Protein AF-A0A0P9F8Z6-F1 (afdb_monomer)

Nearest PDB structures (foldseek):
  1x8z-assembly1_A-2  TM=2.678E-01  e=1.971E+00  Arabidopsis thaliana
  1x8z-assembly3_A  TM=2.678E-01  e=1.971E+00  Arabidopsis thaliana

Mean predicted aligned error: 12.0 Å

Structure (mmCIF, N/CA/C/O backbone):
data_AF-A0A0P9F8Z6-F1
#
_entry.id   AF-A0A0P9F8Z6-F1
#
loop_
_atom_site.group_PDB
_atom_site.id
_atom_site.type_symbol
_atom_site.label_atom_id
_atom_site.label_alt_id
_atom_site.label_comp_id
_atom_site.label_asym_id
_atom_site.label_entity_id
_atom_site.label_seq_id
_atom_site.pdbx_PDB_ins_code
_atom_site.Cartn_x
_atom_site.Cartn_y
_atom_site.Cartn_z
_atom_site.occupancy
_atom_site.B_iso_or_equiv
_atom_site.auth_seq_id
_atom_site.auth_comp_id
_atom_site.auth_asym_id
_atom_site.auth_atom_id
_atom_site.pdbx_PDB_model_num
ATOM 1 N N . PRO A 1 1 ? 20.287 -13.895 46.372 1.00 47.19 1 PRO A N 1
ATOM 2 C CA . PRO A 1 1 ? 20.791 -13.946 44.984 1.00 47.19 1 PRO A CA 1
ATOM 3 C C . PRO A 1 1 ? 19.966 -14.918 44.130 1.00 47.19 1 PRO A C 1
ATOM 5 O O . PRO A 1 1 ? 20.084 -16.122 44.306 1.00 47.19 1 PRO A O 1
ATOM 8 N N . GLN A 1 2 ? 19.110 -14.374 43.266 1.00 46.62 2 GLN A N 1
ATOM 9 C CA . GLN A 1 2 ? 18.793 -14.859 41.916 1.00 46.62 2 GLN A CA 1
ATOM 10 C C . GLN A 1 2 ? 17.831 -13.823 41.327 1.00 46.62 2 GLN A C 1
ATOM 12 O O . GLN A 1 2 ? 16.726 -13.630 41.826 1.00 46.62 2 GLN A O 1
ATOM 17 N N . GLY A 1 3 ? 18.356 -13.040 40.383 1.00 37.84 3 GLY A N 1
ATOM 18 C CA . GLY A 1 3 ? 17.677 -11.906 39.777 1.00 37.84 3 GLY A CA 1
ATOM 19 C C . GLY A 1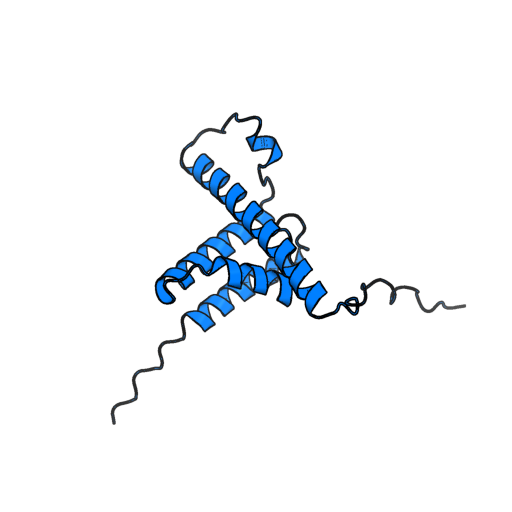 3 ? 16.543 -12.366 38.873 1.00 37.84 3 GLY A C 1
ATOM 20 O O . GLY A 1 3 ? 16.744 -13.199 37.993 1.00 37.84 3 GLY A O 1
ATOM 21 N N . PHE A 1 4 ? 15.366 -11.788 39.085 1.00 47.59 4 PHE A N 1
ATOM 22 C CA . PHE A 1 4 ? 14.336 -11.738 38.062 1.00 47.59 4 PHE A CA 1
ATOM 23 C C . PHE A 1 4 ? 14.838 -10.786 36.980 1.00 47.59 4 PHE A C 1
ATOM 25 O O . PHE A 1 4 ? 15.022 -9.595 37.232 1.00 47.59 4 PHE A O 1
ATOM 32 N N . GLY A 1 5 ? 15.164 -11.357 35.823 1.00 42.53 5 GLY A N 1
ATOM 33 C CA . GLY A 1 5 ? 15.696 -10.644 34.674 1.00 42.53 5 GLY A CA 1
ATOM 34 C C . GLY A 1 5 ? 14.784 -9.495 34.258 1.00 42.53 5 GLY A C 1
ATOM 35 O O . GLY A 1 5 ? 13.611 -9.682 33.938 1.00 42.53 5 GLY A O 1
ATOM 36 N N . THR A 1 6 ? 15.370 -8.308 34.250 1.00 48.56 6 THR A N 1
ATOM 37 C CA . THR A 1 6 ? 14.964 -7.098 33.535 1.00 48.56 6 THR A CA 1
ATOM 38 C C . THR A 1 6 ? 14.988 -7.334 32.020 1.00 48.56 6 THR A C 1
ATOM 40 O O . THR A 1 6 ? 15.814 -6.773 31.311 1.00 48.56 6 THR A O 1
ATOM 43 N N . GLU A 1 7 ? 14.116 -8.210 31.519 1.00 43.34 7 GLU A N 1
ATOM 44 C CA . GLU A 1 7 ? 13.934 -8.456 30.074 1.00 43.34 7 GLU A CA 1
ATOM 45 C C . GLU A 1 7 ? 12.453 -8.502 29.654 1.00 43.34 7 GLU A C 1
ATOM 47 O O . GLU A 1 7 ? 12.140 -8.684 28.482 1.00 43.34 7 GLU A O 1
ATOM 52 N N . ALA A 1 8 ? 11.520 -8.273 30.587 1.00 44.41 8 ALA A N 1
ATOM 53 C CA . ALA A 1 8 ? 10.106 -8.024 30.271 1.00 44.41 8 ALA A CA 1
ATOM 54 C C . ALA A 1 8 ? 9.829 -6.557 29.875 1.00 44.41 8 ALA A C 1
ATOM 56 O O . ALA A 1 8 ? 8.686 -6.164 29.652 1.00 44.41 8 ALA A O 1
ATOM 57 N N . GLU A 1 9 ? 10.879 -5.744 29.794 1.00 48.25 9 GLU A N 1
ATOM 58 C CA . GLU A 1 9 ? 10.846 -4.324 29.478 1.00 48.25 9 GLU A CA 1
ATOM 59 C C . GLU A 1 9 ? 11.494 -4.148 28.099 1.00 48.25 9 GLU A C 1
ATOM 61 O O . GLU A 1 9 ? 12.578 -4.679 27.878 1.00 48.25 9 GLU A O 1
ATOM 66 N N . LEU A 1 10 ? 10.830 -3.426 27.185 1.00 48.53 10 LEU A N 1
ATOM 67 C CA . LEU A 1 10 ? 11.194 -3.152 25.774 1.00 48.53 10 LEU A CA 1
ATOM 68 C C . LEU A 1 10 ? 10.442 -3.936 24.681 1.00 48.53 10 LEU A C 1
ATOM 70 O O . LEU A 1 10 ? 10.893 -3.982 23.535 1.00 48.53 10 LEU A O 1
ATOM 74 N N . LEU A 1 11 ? 9.227 -4.418 24.939 1.00 45.88 11 LEU A N 1
ATOM 75 C CA . LEU A 1 11 ? 8.220 -4.254 23.888 1.00 45.88 11 LEU A CA 1
ATOM 76 C C . LEU A 1 11 ? 7.701 -2.825 24.040 1.00 45.88 11 LEU A C 1
ATOM 78 O O . LEU A 1 11 ? 7.178 -2.524 25.112 1.00 45.88 11 LEU A O 1
ATOM 82 N N . PRO A 1 12 ? 7.871 -1.920 23.054 1.00 44.66 12 PRO A N 1
ATOM 83 C CA . PRO A 1 12 ? 7.199 -0.639 23.127 1.00 44.66 12 PRO A CA 1
ATOM 84 C C . PRO A 1 12 ? 5.715 -0.962 23.259 1.00 44.66 12 PRO A C 1
ATOM 86 O O . PRO A 1 12 ? 5.115 -1.554 22.355 1.00 44.66 12 PRO A O 1
ATOM 89 N N . GLU A 1 13 ? 5.165 -0.632 24.428 1.00 51.91 13 GLU A N 1
ATOM 90 C CA . GLU A 1 13 ? 3.737 -0.485 24.654 1.00 51.91 13 GLU A CA 1
ATOM 91 C C . GLU A 1 13 ? 3.194 0.148 23.376 1.00 51.91 13 GLU A C 1
ATOM 93 O O . GLU A 1 13 ? 3.776 1.126 22.894 1.00 51.91 13 GLU A O 1
ATOM 98 N N . ARG A 1 14 ? 2.172 -0.444 22.744 1.00 50.56 14 ARG A N 1
ATOM 99 C CA . ARG A 1 14 ? 1.458 0.247 21.668 1.00 50.56 14 ARG A CA 1
ATOM 100 C C . ARG A 1 14 ? 1.019 1.566 22.284 1.00 50.56 14 ARG A C 1
ATOM 102 O O . ARG A 1 14 ? 0.050 1.577 23.035 1.00 50.56 14 ARG A O 1
ATOM 109 N N . LEU A 1 15 ? 1.806 2.615 22.049 1.00 54.69 15 LEU A N 1
ATOM 110 C CA . LEU A 1 15 ? 1.624 3.913 22.664 1.00 54.69 15 LEU A CA 1
ATOM 111 C C . LEU A 1 15 ? 0.162 4.270 22.440 1.00 54.69 15 LEU A C 1
ATOM 113 O O . LEU A 1 15 ? -0.375 4.039 21.352 1.00 54.69 15 LEU A O 1
ATOM 117 N N . SER A 1 16 ? -0.468 4.737 23.505 1.00 66.12 16 SER A N 1
ATOM 118 C CA . SER A 1 16 ? -1.851 5.179 23.659 1.00 66.12 16 SER A CA 1
ATOM 119 C C . SER A 1 16 ? -2.201 6.354 22.734 1.00 66.12 16 SER A C 1
ATOM 121 O O . SER A 1 16 ? -2.675 7.399 23.164 1.00 66.12 16 SER A O 1
ATOM 123 N N . LEU A 1 17 ? -1.942 6.195 21.439 1.00 73.38 17 LEU A N 1
ATOM 124 C CA . LEU A 1 17 ? -2.177 7.176 20.399 1.00 73.38 17 LEU A CA 1
ATOM 125 C C . LEU A 1 17 ? -3.679 7.346 20.218 1.00 73.38 17 LEU A C 1
ATOM 127 O O . LEU A 1 17 ? -4.423 6.367 20.078 1.00 73.38 17 LEU A O 1
ATOM 131 N N . SER A 1 18 ? -4.116 8.597 20.160 1.00 89.19 18 SER A N 1
ATOM 132 C CA . SER A 1 18 ? -5.479 8.940 19.784 1.00 89.19 18 SER A CA 1
ATOM 133 C C . SER A 1 18 ? -5.822 8.376 18.395 1.00 89.19 18 SER A C 1
ATOM 135 O O . SER A 1 18 ? -4.933 8.169 17.559 1.00 89.19 18 SER A O 1
ATOM 137 N N . PRO A 1 19 ? -7.114 8.165 18.085 1.00 87.88 19 PRO A N 1
ATOM 138 C CA . PRO A 1 19 ? -7.526 7.719 16.754 1.00 87.88 19 PRO A CA 1
ATOM 139 C C . PRO A 1 19 ? -6.995 8.610 15.617 1.00 87.88 19 PRO A C 1
ATOM 141 O O . PRO A 1 19 ? -6.654 8.109 14.546 1.00 87.88 19 PRO A O 1
ATOM 144 N N . ALA A 1 20 ? -6.875 9.921 15.854 1.00 90.00 20 ALA A N 1
ATOM 145 C CA . ALA A 1 20 ? -6.340 10.866 14.878 1.00 90.00 20 ALA A CA 1
ATOM 146 C C . ALA A 1 20 ? -4.837 10.654 14.624 1.00 90.00 20 ALA A C 1
ATOM 148 O O . ALA A 1 20 ? -4.404 10.628 13.472 1.00 90.00 20 ALA A O 1
ATOM 149 N N . GLU A 1 21 ? -4.045 10.435 15.677 1.00 89.44 21 GLU A N 1
ATOM 150 C CA . GLU A 1 21 ? -2.610 10.147 15.552 1.00 89.44 21 GLU A CA 1
ATOM 151 C C . GLU A 1 21 ? -2.363 8.817 14.837 1.00 89.44 21 GLU A C 1
ATOM 153 O O . GLU A 1 21 ? -1.490 8.729 13.973 1.00 89.44 21 GLU A O 1
ATOM 158 N N . GLN A 1 22 ? -3.170 7.791 15.125 1.00 87.06 22 GLN A N 1
ATOM 159 C CA . GLN A 1 22 ? -3.099 6.513 14.411 1.00 87.06 22 GLN A CA 1
ATOM 160 C C . GLN A 1 22 ? -3.348 6.696 12.908 1.00 87.06 22 GLN A C 1
ATOM 162 O O . GLN A 1 22 ? -2.604 6.155 12.087 1.00 87.06 22 GLN A O 1
ATOM 167 N N . GLY A 1 23 ? -4.358 7.494 12.544 1.00 89.12 23 GLY A N 1
ATOM 168 C CA . GLY A 1 23 ? -4.647 7.840 11.152 1.00 89.12 23 GLY A CA 1
ATOM 169 C C . GLY A 1 23 ? -3.496 8.591 10.476 1.00 89.12 23 GLY A C 1
ATOM 170 O O . GLY A 1 23 ? -3.135 8.271 9.343 1.00 89.12 23 GLY A O 1
ATOM 171 N N . TYR A 1 24 ? -2.872 9.535 11.184 1.00 93.00 24 TYR A N 1
ATOM 172 C CA . TYR A 1 24 ? -1.712 10.277 10.690 1.00 93.00 24 TYR A CA 1
ATOM 173 C C . TYR A 1 24 ? -0.521 9.358 10.381 1.00 93.00 24 TYR A C 1
ATOM 175 O O . TYR A 1 24 ? 0.011 9.384 9.268 1.00 93.00 24 TYR A O 1
ATOM 183 N N . TYR A 1 25 ? -0.131 8.490 11.319 1.00 91.88 25 TYR A N 1
ATOM 184 C CA . TYR A 1 25 ? 0.976 7.557 11.091 1.00 91.88 25 TYR A CA 1
ATOM 185 C C . TYR A 1 25 ? 0.657 6.522 10.011 1.00 91.88 25 TYR A C 1
ATOM 187 O O . TYR A 1 25 ? 1.537 6.190 9.214 1.00 91.88 25 TYR A O 1
ATOM 195 N N . ALA A 1 26 ? -0.595 6.061 9.927 1.00 89.69 26 ALA A N 1
ATOM 196 C CA . ALA A 1 26 ? -1.035 5.197 8.838 1.00 89.69 26 ALA A CA 1
ATOM 197 C C . ALA A 1 26 ? -0.880 5.896 7.480 1.00 89.69 26 ALA A C 1
ATOM 199 O O . ALA A 1 26 ? -0.351 5.301 6.545 1.00 89.69 26 ALA A O 1
ATOM 200 N N . ALA A 1 27 ? -1.269 7.169 7.368 1.00 93.44 27 ALA A N 1
ATOM 201 C CA . ALA A 1 27 ? -1.107 7.940 6.137 1.00 93.44 27 ALA A CA 1
ATOM 202 C C . ALA A 1 27 ? 0.366 8.085 5.724 1.00 93.44 27 ALA A C 1
ATOM 204 O O . ALA A 1 27 ? 0.701 7.860 4.558 1.00 93.44 27 ALA A O 1
ATOM 205 N N . LEU A 1 28 ? 1.262 8.379 6.672 1.00 94.88 28 LEU A N 1
ATOM 206 C CA . LEU A 1 28 ? 2.704 8.437 6.406 1.00 94.88 28 LEU A CA 1
ATOM 207 C C . LEU A 1 28 ? 3.277 7.080 5.979 1.00 94.88 28 LEU A C 1
ATOM 209 O O . LEU A 1 28 ? 4.094 7.013 5.054 1.00 94.88 28 LEU A O 1
ATOM 213 N N . ALA A 1 29 ? 2.841 5.996 6.624 1.00 91.81 29 ALA A N 1
ATOM 214 C CA . ALA A 1 29 ? 3.239 4.642 6.260 1.00 91.81 29 ALA A CA 1
ATOM 215 C C . ALA A 1 29 ? 2.785 4.305 4.834 1.00 91.81 29 ALA A C 1
ATOM 217 O O . ALA A 1 29 ? 3.602 3.882 4.019 1.00 91.81 29 ALA A O 1
ATOM 218 N N . MET A 1 30 ? 1.522 4.576 4.495 1.00 93.88 30 MET A N 1
ATOM 219 C CA . MET A 1 30 ? 0.991 4.356 3.148 1.00 93.88 30 MET A CA 1
ATOM 220 C C . MET A 1 30 ? 1.754 5.160 2.091 1.00 93.88 30 MET A C 1
ATOM 222 O O . MET A 1 30 ? 2.122 4.607 1.057 1.00 93.88 30 MET A O 1
ATOM 226 N N . ALA A 1 31 ? 2.053 6.436 2.354 1.00 93.19 31 ALA A N 1
ATOM 227 C CA . ALA A 1 31 ? 2.838 7.267 1.441 1.00 93.19 31 ALA A CA 1
ATOM 228 C C . ALA A 1 31 ? 4.256 6.706 1.223 1.00 93.19 31 ALA A C 1
ATOM 230 O O . ALA A 1 31 ? 4.760 6.687 0.097 1.00 93.19 31 ALA A O 1
ATOM 231 N N . THR A 1 32 ? 4.885 6.201 2.286 1.00 92.44 32 THR A N 1
ATOM 232 C CA . THR A 1 32 ? 6.217 5.582 2.221 1.00 92.44 32 THR A CA 1
ATOM 233 C C . THR A 1 32 ? 6.193 4.286 1.409 1.00 92.44 32 THR A C 1
ATOM 235 O O . THR A 1 32 ? 7.015 4.112 0.507 1.00 92.44 32 THR A O 1
ATOM 238 N N . LEU A 1 33 ? 5.221 3.406 1.663 1.00 91.00 33 LEU A N 1
ATOM 239 C CA . LEU A 1 33 ? 5.049 2.155 0.920 1.00 91.00 33 LEU A CA 1
ATOM 240 C C . LEU A 1 33 ? 4.760 2.412 -0.561 1.00 91.00 33 LEU A C 1
ATOM 242 O O . LEU A 1 33 ? 5.404 1.812 -1.419 1.00 91.00 33 LEU A O 1
ATOM 246 N N . ALA A 1 34 ? 3.880 3.365 -0.871 1.00 93.12 34 ALA A N 1
ATOM 247 C CA . ALA A 1 34 ? 3.58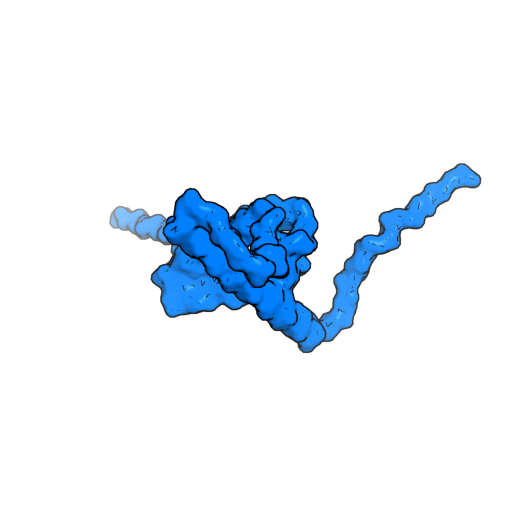4 3.760 -2.245 1.00 93.12 34 ALA A CA 1
ATOM 248 C C . ALA A 1 34 ? 4.833 4.269 -2.979 1.00 93.12 34 ALA A C 1
ATOM 250 O O . ALA A 1 34 ? 5.090 3.884 -4.123 1.00 93.12 34 ALA A O 1
ATOM 251 N N . ARG A 1 35 ? 5.656 5.093 -2.313 1.00 91.75 35 ARG A N 1
ATOM 252 C CA . ARG A 1 35 ? 6.935 5.552 -2.870 1.00 91.75 35 ARG A CA 1
ATOM 253 C C . ARG A 1 35 ? 7.870 4.379 -3.157 1.00 91.75 35 ARG A C 1
ATOM 255 O O . ARG A 1 35 ? 8.485 4.352 -4.221 1.00 91.75 35 ARG A O 1
ATOM 262 N N . HIS A 1 36 ? 7.983 3.421 -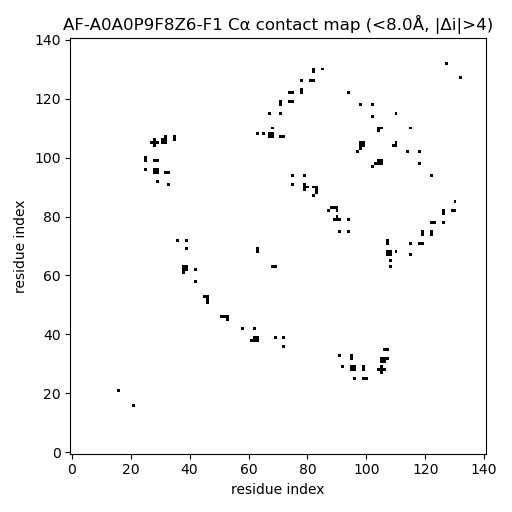2.237 1.00 91.25 36 HIS A N 1
ATOM 263 C CA . HIS A 1 36 ? 8.824 2.239 -2.433 1.00 91.25 36 HIS A CA 1
ATOM 264 C C . HIS A 1 36 ? 8.326 1.380 -3.596 1.00 91.25 36 HIS A C 1
ATOM 266 O O . HIS A 1 36 ? 9.129 1.007 -4.447 1.00 91.25 36 HIS A O 1
ATOM 272 N N . GLN A 1 37 ? 7.015 1.138 -3.676 1.00 92.31 37 GLN A N 1
ATOM 273 C CA . GLN A 1 37 ? 6.395 0.395 -4.771 1.00 92.31 37 GLN A CA 1
ATOM 274 C C . GLN A 1 37 ? 6.735 1.025 -6.126 1.00 92.31 37 GLN A C 1
ATOM 276 O O . GLN A 1 37 ? 7.231 0.342 -7.018 1.00 92.31 37 GLN A O 1
ATOM 281 N N . MET A 1 38 ? 6.556 2.344 -6.253 1.00 92.19 38 MET A N 1
ATOM 282 C CA . MET A 1 38 ? 6.866 3.075 -7.483 1.00 92.19 38 MET A CA 1
ATOM 283 C C . MET A 1 38 ? 8.340 2.934 -7.889 1.00 92.19 38 MET A C 1
ATOM 285 O O . MET A 1 38 ? 8.639 2.751 -9.068 1.00 92.19 38 MET A O 1
ATOM 289 N N . LEU A 1 39 ? 9.271 3.045 -6.936 1.00 88.31 39 LEU A N 1
ATOM 290 C CA . LEU A 1 39 ? 10.705 2.960 -7.224 1.00 88.31 39 LEU A CA 1
ATOM 291 C C . LEU A 1 39 ? 11.132 1.539 -7.613 1.00 88.31 39 LEU A C 1
ATOM 293 O O . LEU A 1 39 ? 11.852 1.385 -8.601 1.00 88.31 39 LEU A O 1
ATOM 297 N N . ILE A 1 40 ? 10.651 0.517 -6.897 1.00 86.81 40 ILE A N 1
ATOM 298 C CA . ILE A 1 40 ? 10.927 -0.891 -7.222 1.00 86.81 40 ILE A CA 1
ATOM 299 C C . ILE A 1 40 ? 10.379 -1.222 -8.605 1.00 86.81 40 ILE A C 1
ATOM 301 O O . ILE A 1 40 ? 11.097 -1.767 -9.434 1.00 86.81 40 ILE A O 1
ATOM 305 N N . GLU A 1 41 ? 9.126 -0.876 -8.896 1.00 87.75 41 GLU A N 1
ATOM 306 C CA . GLU A 1 41 ? 8.526 -1.214 -10.187 1.00 87.75 41 GLU A CA 1
ATOM 307 C C . GLU A 1 41 ? 9.246 -0.546 -11.356 1.00 87.75 41 GLU A C 1
ATOM 309 O O . GLU A 1 41 ? 9.473 -1.193 -12.377 1.00 87.75 41 GLU A O 1
ATOM 314 N N . ARG A 1 42 ? 9.680 0.711 -11.201 1.00 87.00 42 ARG A N 1
ATOM 315 C CA . ARG A 1 42 ? 10.518 1.381 -12.207 1.00 87.00 42 ARG A CA 1
ATOM 316 C C . ARG A 1 42 ? 11.823 0.624 -12.451 1.00 87.00 42 ARG A C 1
ATOM 318 O O . ARG A 1 42 ? 12.201 0.453 -13.604 1.00 87.00 42 ARG A O 1
ATOM 325 N N . GLN A 1 43 ? 12.479 0.139 -11.397 1.00 82.69 43 GLN A N 1
ATOM 326 C CA . GLN A 1 43 ? 13.716 -0.641 -11.518 1.00 82.69 43 GLN A CA 1
ATOM 327 C C . GLN A 1 43 ? 13.484 -1.995 -12.172 1.00 82.69 43 GLN A C 1
ATOM 329 O O . GLN A 1 43 ? 14.247 -2.382 -13.048 1.00 82.69 43 GLN A O 1
ATOM 334 N N . LEU A 1 44 ? 12.420 -2.700 -11.787 1.00 81.38 44 LEU A N 1
ATOM 335 C CA . LEU A 1 44 ? 12.055 -3.979 -12.388 1.00 81.38 44 LEU A CA 1
ATOM 336 C C . LEU A 1 44 ? 11.744 -3.831 -13.876 1.00 81.38 44 LEU A C 1
ATOM 338 O O . LEU A 1 44 ? 12.204 -4.638 -14.677 1.00 81.38 44 LEU A O 1
ATOM 342 N N . ASN A 1 45 ? 11.014 -2.781 -14.250 1.00 82.19 45 ASN A N 1
ATOM 343 C CA . ASN A 1 45 ? 10.707 -2.498 -15.648 1.00 82.19 45 ASN A CA 1
ATOM 344 C C . ASN A 1 45 ? 11.973 -2.106 -16.428 1.00 82.19 45 ASN A C 1
ATOM 346 O O . ASN A 1 45 ? 12.151 -2.560 -17.553 1.00 82.19 45 ASN A O 1
ATOM 350 N N . ALA A 1 46 ? 12.878 -1.324 -15.827 1.00 75.44 46 ALA A N 1
ATOM 351 C CA . ALA A 1 46 ? 14.159 -0.974 -16.440 1.00 75.44 46 ALA A CA 1
ATOM 352 C C . ALA A 1 46 ? 15.066 -2.203 -16.639 1.00 75.44 46 ALA A C 1
ATOM 354 O O . ALA A 1 46 ? 15.641 -2.355 -17.710 1.00 75.44 46 ALA A O 1
ATOM 355 N N . ARG A 1 47 ? 15.142 -3.107 -15.650 1.00 74.56 4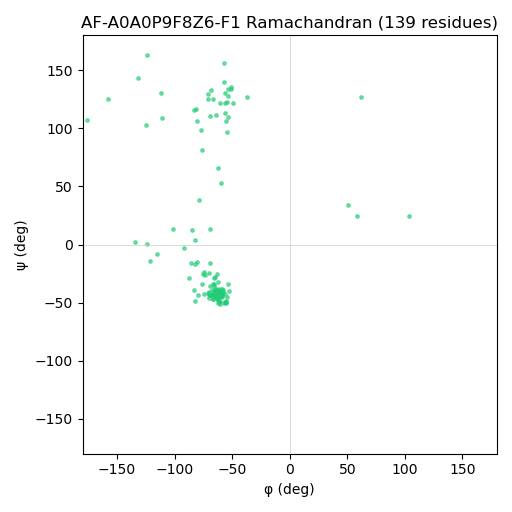7 ARG A N 1
ATOM 356 C CA . ARG A 1 47 ? 15.856 -4.397 -15.748 1.00 74.56 47 ARG A CA 1
ATOM 357 C C . ARG A 1 47 ? 15.212 -5.346 -16.765 1.00 74.56 47 ARG A C 1
ATOM 359 O O . ARG A 1 47 ? 15.910 -6.114 -17.399 1.00 74.56 47 ARG A O 1
ATOM 366 N N . GLY A 1 48 ? 13.888 -5.315 -16.920 1.00 68.69 48 GLY A N 1
ATOM 367 C CA . GLY A 1 48 ? 13.190 -6.119 -17.930 1.00 68.69 48 GLY A CA 1
ATOM 368 C C . GLY A 1 48 ? 13.365 -5.593 -19.358 1.00 68.69 48 GLY A C 1
ATOM 369 O O . GLY A 1 48 ? 13.267 -6.365 -20.306 1.00 68.69 48 GLY A O 1
ATOM 370 N N . LEU A 1 49 ? 13.615 -4.289 -19.514 1.00 58.62 49 LEU A N 1
ATOM 371 C CA . LEU A 1 49 ? 13.863 -3.646 -20.808 1.00 58.62 49 LEU A CA 1
ATOM 372 C C . LEU A 1 49 ? 15.344 -3.698 -21.216 1.00 58.62 49 LEU A C 1
ATOM 374 O O . LEU A 1 49 ? 15.655 -3.715 -22.405 1.00 58.62 49 LEU A O 1
ATOM 378 N N . HIS A 1 50 ? 16.250 -3.723 -20.237 1.00 54.91 50 HIS A N 1
ATOM 379 C CA . HIS A 1 50 ? 17.685 -3.840 -20.441 1.00 54.91 50 HIS A CA 1
ATOM 380 C C . HIS A 1 50 ? 18.186 -5.202 -19.954 1.00 54.91 50 HIS A C 1
ATOM 382 O O . HIS A 1 50 ? 18.359 -5.406 -18.758 1.00 54.91 50 HIS A O 1
ATOM 388 N N . ASP A 1 51 ? 18.560 -6.082 -20.885 1.00 54.12 51 ASP A N 1
ATOM 389 C CA . ASP A 1 51 ? 19.366 -7.287 -20.602 1.00 54.12 51 ASP A CA 1
ATOM 390 C C . ASP A 1 51 ? 20.827 -6.932 -20.207 1.00 54.12 51 ASP A C 1
ATOM 392 O O . ASP A 1 51 ? 21.732 -7.763 -20.191 1.00 54.12 51 ASP A O 1
ATOM 396 N N . THR A 1 52 ? 21.082 -5.651 -19.914 1.00 50.16 52 THR A N 1
ATOM 397 C CA . THR A 1 52 ? 22.366 -5.074 -19.528 1.00 50.16 52 THR A CA 1
ATOM 398 C C . THR A 1 52 ? 22.204 -4.196 -18.280 1.00 50.16 52 THR A C 1
ATOM 400 O O . THR A 1 52 ? 21.187 -3.515 -18.123 1.00 50.16 52 THR A O 1
ATOM 403 N N . PRO A 1 53 ? 23.188 -4.175 -17.360 1.00 52.06 53 PRO A N 1
ATOM 404 C CA . PRO A 1 53 ? 23.104 -3.359 -16.152 1.00 52.06 53 PRO A CA 1
ATOM 405 C C . PRO A 1 53 ? 22.983 -1.874 -16.520 1.00 52.06 53 PRO A C 1
ATOM 407 O O . PRO A 1 53 ? 23.849 -1.331 -17.205 1.00 52.06 53 PRO A O 1
ATOM 410 N N . SER A 1 54 ? 21.913 -1.212 -16.071 1.00 51.69 54 SER A N 1
ATOM 411 C CA . SER A 1 54 ? 21.736 0.229 -16.279 1.00 51.69 54 SER A CA 1
ATOM 412 C C . SER A 1 54 ? 22.807 1.010 -15.498 1.00 51.69 54 SER A C 1
ATOM 414 O O . SER A 1 54 ? 22.915 0.817 -14.285 1.00 51.69 54 SER A O 1
ATOM 416 N N . PRO A 1 55 ? 23.588 1.897 -16.145 1.00 51.66 55 PRO A N 1
ATOM 417 C CA . PRO A 1 55 ? 24.668 2.648 -15.509 1.00 51.66 55 PRO A CA 1
ATOM 418 C C . PRO A 1 55 ? 24.187 3.935 -14.818 1.00 51.66 55 PRO A C 1
ATOM 420 O O . PRO A 1 55 ? 25.014 4.783 -14.497 1.00 51.66 55 PRO A O 1
ATOM 423 N N . ASP A 1 56 ? 22.875 4.124 -14.622 1.00 55.47 56 ASP A N 1
ATOM 424 C CA . ASP A 1 56 ? 22.320 5.348 -14.037 1.00 55.47 56 ASP A CA 1
ATOM 425 C C . ASP A 1 56 ? 22.798 5.538 -12.576 1.00 55.47 56 ASP A C 1
ATOM 427 O O . ASP A 1 56 ? 22.379 4.798 -11.679 1.00 55.47 56 ASP A O 1
ATOM 431 N N . PRO A 1 57 ? 23.647 6.543 -12.290 1.00 48.97 57 PRO A N 1
ATOM 432 C CA . PRO A 1 57 ? 24.170 6.784 -10.947 1.00 48.97 57 PRO A CA 1
ATOM 433 C C . PRO A 1 57 ? 23.093 7.278 -9.966 1.00 48.97 57 PRO A C 1
ATOM 435 O O . PRO A 1 57 ? 23.286 7.186 -8.754 1.00 48.97 57 PRO A O 1
ATOM 438 N N . TYR A 1 58 ? 21.934 7.739 -10.454 1.00 45.72 58 TYR A N 1
ATOM 439 C CA . TYR A 1 58 ? 20.762 8.021 -9.619 1.00 45.72 58 TYR A CA 1
ATOM 440 C C . TYR A 1 58 ? 19.890 6.782 -9.381 1.00 45.72 58 TYR A C 1
ATOM 442 O O . TYR A 1 58 ? 19.114 6.767 -8.421 1.00 45.72 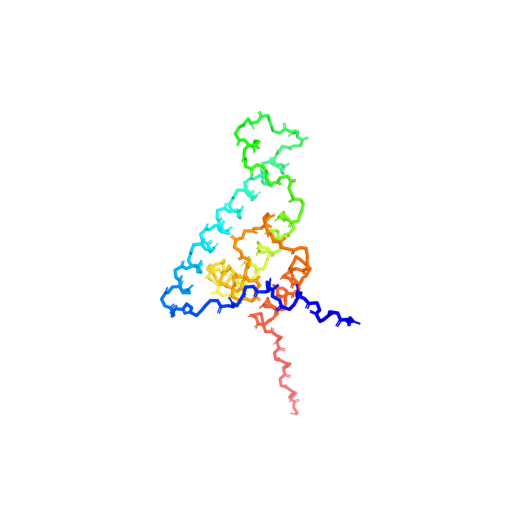58 TYR A O 1
ATOM 450 N N . ALA A 1 59 ? 20.058 5.708 -10.164 1.00 51.78 59 ALA A N 1
ATOM 451 C CA . ALA A 1 59 ? 19.491 4.409 -9.820 1.00 51.78 59 ALA A CA 1
ATOM 452 C C . ALA A 1 59 ? 20.162 3.840 -8.564 1.00 51.78 59 ALA A C 1
ATOM 454 O O . ALA A 1 59 ? 19.466 3.268 -7.740 1.00 51.78 59 ALA A O 1
ATOM 455 N N . ALA A 1 60 ? 21.458 4.071 -8.332 1.00 45.41 60 ALA A N 1
ATOM 456 C CA . ALA A 1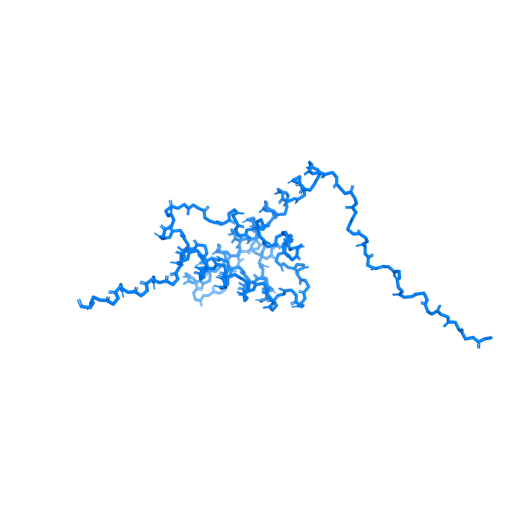 60 ? 22.182 3.543 -7.167 1.00 45.41 60 ALA A CA 1
ATOM 457 C C . ALA A 1 60 ? 21.693 4.086 -5.803 1.00 45.41 60 ALA A C 1
ATOM 459 O O . ALA A 1 60 ? 21.766 3.384 -4.797 1.00 45.41 60 ALA A O 1
ATOM 460 N N . ALA A 1 61 ? 21.130 5.299 -5.750 1.00 44.53 61 ALA A N 1
ATOM 461 C CA . ALA A 1 61 ? 20.563 5.862 -4.515 1.00 44.53 61 ALA A CA 1
ATOM 462 C C . ALA A 1 61 ? 19.147 5.337 -4.195 1.00 44.53 61 ALA A C 1
ATOM 464 O O . ALA A 1 61 ? 18.650 5.508 -3.079 1.00 44.53 61 ALA A O 1
ATOM 465 N N . GLY A 1 62 ? 18.489 4.711 -5.174 1.00 45.84 62 GLY A N 1
ATOM 466 C CA . GLY A 1 62 ? 17.123 4.205 -5.064 1.00 45.84 62 GLY A CA 1
ATOM 467 C C . GLY A 1 62 ? 16.984 2.711 -5.322 1.00 45.84 62 GLY A C 1
ATOM 468 O O . GLY A 1 62 ? 15.921 2.178 -5.006 1.00 45.84 62 GLY A O 1
ATOM 469 N N . ALA A 1 63 ? 18.005 2.054 -5.884 1.00 51.47 63 ALA A N 1
ATOM 470 C CA . ALA A 1 63 ? 18.053 0.632 -6.184 1.00 51.47 63 ALA A CA 1
ATOM 471 C C . ALA A 1 63 ? 17.732 -0.102 -4.898 1.00 51.47 63 ALA A C 1
ATOM 473 O O . ALA A 1 63 ? 18.476 -0.047 -3.915 1.00 51.47 63 ALA A O 1
ATOM 474 N N . ILE A 1 64 ? 16.557 -0.714 -4.865 1.00 55.75 64 ILE A N 1
ATOM 475 C CA . ILE A 1 64 ? 16.216 -1.605 -3.778 1.00 55.75 64 ILE A CA 1
ATOM 476 C C . ILE A 1 64 ? 17.002 -2.873 -4.077 1.00 55.75 64 ILE A C 1
ATOM 478 O O . ILE A 1 64 ? 16.502 -3.814 -4.678 1.00 55.75 64 ILE A O 1
ATOM 482 N N . ASP A 1 65 ? 18.279 -2.847 -3.699 1.00 63.66 65 ASP A N 1
ATOM 483 C CA . ASP A 1 65 ? 19.198 -3.987 -3.715 1.00 63.66 65 ASP A CA 1
ATOM 484 C C . ASP A 1 65 ? 18.932 -4.885 -2.495 1.00 63.66 65 ASP A C 1
ATOM 486 O O . ASP A 1 65 ? 19.821 -5.370 -1.805 1.00 63.66 65 ASP A O 1
ATOM 490 N N . ASP A 1 66 ? 17.647 -5.017 -2.175 1.00 75.94 66 ASP A N 1
ATOM 491 C CA . ASP A 1 66 ? 17.124 -5.767 -1.054 1.00 75.94 66 ASP A CA 1
ATOM 492 C C . ASP A 1 66 ? 16.115 -6.773 -1.626 1.00 75.94 66 ASP A C 1
ATOM 494 O O . ASP A 1 66 ? 14.989 -6.393 -1.984 1.00 75.94 66 ASP A O 1
ATOM 498 N N . PRO A 1 67 ? 16.506 -8.055 -1.741 1.00 79.75 67 PRO A N 1
ATOM 499 C CA . PRO A 1 67 ? 15.657 -9.083 -2.330 1.00 79.75 67 PRO A CA 1
ATOM 500 C C . PRO A 1 67 ? 14.369 -9.302 -1.528 1.00 79.75 67 PRO A C 1
ATOM 502 O O . PRO A 1 67 ? 13.358 -9.715 -2.098 1.00 79.75 67 PRO A O 1
ATOM 505 N N . GLN A 1 68 ? 14.359 -8.994 -0.227 1.00 81.00 68 GLN A N 1
ATOM 506 C CA . GLN A 1 68 ? 13.168 -9.137 0.608 1.00 81.00 68 GLN A CA 1
ATOM 507 C C . GLN A 1 68 ? 12.155 -8.030 0.318 1.00 81.00 68 GLN A C 1
ATOM 509 O O . GLN A 1 68 ? 10.955 -8.289 0.184 1.00 81.00 68 GLN A O 1
ATOM 514 N N . ALA A 1 69 ? 12.635 -6.796 0.166 1.00 83.44 69 ALA A N 1
ATOM 515 C CA . ALA A 1 69 ? 11.789 -5.676 -0.217 1.00 83.44 69 ALA A CA 1
ATOM 516 C C . ALA A 1 69 ? 11.215 -5.851 -1.634 1.00 83.44 69 ALA A C 1
ATOM 518 O O . ALA A 1 69 ? 10.041 -5.546 -1.862 1.00 83.44 69 ALA A O 1
ATOM 519 N N . GLU A 1 70 ? 12.006 -6.389 -2.567 1.00 86.19 70 GLU A N 1
ATOM 520 C CA . GLU A 1 70 ? 11.536 -6.722 -3.914 1.00 86.19 70 GLU A CA 1
ATOM 521 C C . GLU A 1 70 ? 10.452 -7.813 -3.890 1.00 86.19 70 GLU A C 1
ATOM 523 O O . GLU A 1 70 ? 9.415 -7.667 -4.543 1.00 86.19 70 GLU A O 1
ATOM 528 N N . LEU A 1 71 ? 10.654 -8.882 -3.110 1.00 86.81 71 LEU A N 1
ATOM 529 C CA . LEU A 1 71 ? 9.688 -9.973 -2.961 1.00 86.81 71 LEU A CA 1
ATOM 530 C C . LEU A 1 71 ? 8.323 -9.455 -2.491 1.00 86.81 71 LEU A C 1
ATOM 532 O O . LEU A 1 71 ? 7.295 -9.767 -3.101 1.00 86.81 71 LEU A O 1
ATOM 536 N N . LEU A 1 72 ? 8.314 -8.632 -1.439 1.00 88.12 72 LEU A N 1
ATOM 537 C CA . LEU A 1 72 ? 7.082 -8.065 -0.898 1.00 88.12 72 LEU A CA 1
ATOM 538 C C . LEU A 1 72 ? 6.405 -7.129 -1.909 1.00 88.12 72 LEU A C 1
ATOM 540 O O . LEU A 1 72 ? 5.199 -7.233 -2.123 1.00 88.12 72 LEU A O 1
ATOM 544 N N . ALA A 1 73 ? 7.164 -6.274 -2.596 1.00 89.81 73 ALA A N 1
ATOM 545 C CA . ALA A 1 73 ? 6.615 -5.379 -3.614 1.00 89.81 73 ALA A CA 1
ATOM 546 C C . ALA A 1 73 ? 6.003 -6.133 -4.806 1.00 89.81 73 ALA A C 1
ATOM 548 O O . ALA A 1 73 ? 4.949 -5.743 -5.317 1.00 89.81 73 ALA A O 1
ATOM 549 N N . ARG A 1 74 ? 6.618 -7.243 -5.236 1.00 90.31 74 ARG A N 1
ATOM 550 C CA . ARG A 1 74 ? 6.054 -8.128 -6.268 1.00 90.31 74 ARG A CA 1
ATOM 551 C C . ARG A 1 74 ? 4.759 -8.790 -5.795 1.00 90.31 74 ARG A C 1
ATOM 553 O O . ARG A 1 74 ? 3.807 -8.868 -6.572 1.00 90.31 74 ARG A O 1
ATOM 560 N N . ALA A 1 75 ? 4.705 -9.241 -4.540 1.00 90.75 75 ALA A N 1
ATOM 561 C CA . ALA A 1 75 ? 3.495 -9.817 -3.956 1.00 90.75 75 ALA A CA 1
ATOM 562 C C . ALA A 1 75 ? 2.355 -8.788 -3.889 1.00 90.75 75 ALA A C 1
ATOM 564 O O . ALA A 1 75 ? 1.255 -9.074 -4.361 1.00 90.75 75 ALA A O 1
ATOM 565 N N . VAL A 1 76 ? 2.644 -7.577 -3.402 1.00 92.69 76 VAL A N 1
ATOM 566 C CA . VAL A 1 76 ? 1.695 -6.455 -3.362 1.00 92.69 76 VAL A CA 1
ATOM 567 C C . VAL A 1 76 ? 1.168 -6.131 -4.757 1.00 92.69 76 VAL A C 1
ATOM 569 O O . VAL A 1 76 ? -0.045 -6.096 -4.941 1.00 92.69 76 VAL A O 1
ATOM 572 N N . ARG A 1 77 ? 2.046 -5.967 -5.757 1.00 92.56 77 ARG A N 1
ATOM 573 C CA . ARG A 1 77 ? 1.642 -5.694 -7.147 1.00 92.56 77 ARG A CA 1
ATOM 574 C C . ARG A 1 77 ? 0.683 -6.758 -7.673 1.00 92.56 77 ARG A C 1
ATOM 576 O O . ARG A 1 77 ? -0.367 -6.432 -8.214 1.00 92.56 77 ARG A O 1
ATOM 583 N N . ARG A 1 78 ? 1.041 -8.035 -7.520 1.00 91.69 78 ARG A N 1
ATOM 584 C CA . ARG A 1 78 ? 0.234 -9.163 -8.006 1.00 91.69 78 ARG A CA 1
ATOM 585 C C . ARG A 1 78 ? -1.164 -9.168 -7.387 1.00 91.69 78 ARG A C 1
ATOM 587 O O . ARG A 1 78 ? -2.142 -9.349 -8.103 1.00 91.69 78 ARG A O 1
ATOM 594 N N . VAL A 1 79 ? -1.251 -8.959 -6.077 1.00 90.69 79 VAL A N 1
ATOM 595 C CA . VAL A 1 79 ? -2.521 -8.960 -5.341 1.00 90.69 79 VAL A CA 1
ATOM 596 C C . VAL A 1 79 ? -3.353 -7.720 -5.668 1.00 90.69 79 VAL A C 1
ATOM 598 O O . VAL A 1 79 ? -4.546 -7.848 -5.921 1.00 90.69 79 VAL A O 1
ATOM 601 N N . ALA A 1 80 ? -2.725 -6.546 -5.765 1.00 90.88 80 ALA A N 1
ATOM 602 C CA . ALA A 1 80 ? -3.391 -5.305 -6.150 1.00 90.88 80 ALA A CA 1
ATOM 603 C C . ALA A 1 80 ? -4.003 -5.384 -7.554 1.00 90.88 80 ALA A C 1
ATOM 605 O O . ALA A 1 80 ? -5.133 -4.948 -7.748 1.00 90.88 80 ALA A O 1
ATOM 606 N N . LEU A 1 81 ? -3.278 -5.950 -8.526 1.00 90.38 81 LEU A N 1
ATOM 607 C CA . LEU A 1 81 ? -3.775 -6.114 -9.894 1.00 90.38 81 LEU A CA 1
ATOM 608 C C . LEU A 1 81 ? -4.937 -7.109 -9.959 1.00 90.38 81 LEU A C 1
ATOM 610 O O . LEU A 1 81 ? -5.974 -6.779 -10.525 1.00 90.38 81 LEU A O 1
ATOM 614 N N . ALA A 1 82 ? -4.802 -8.272 -9.315 1.00 88.19 82 ALA A N 1
ATOM 615 C CA . ALA A 1 82 ? -5.875 -9.265 -9.260 1.00 88.19 82 ALA A CA 1
ATOM 616 C C . ALA A 1 82 ? -7.146 -8.701 -8.599 1.00 88.19 82 ALA A C 1
ATOM 618 O O . ALA A 1 82 ? -8.253 -8.890 -9.096 1.00 88.19 82 ALA A O 1
ATOM 619 N N . ALA A 1 83 ? -6.992 -7.956 -7.502 1.00 86.12 83 ALA A N 1
ATOM 620 C CA . ALA A 1 83 ? -8.116 -7.314 -6.835 1.00 86.12 83 ALA A CA 1
ATOM 621 C C . ALA A 1 83 ? -8.739 -6.210 -7.711 1.00 86.12 83 ALA A C 1
ATOM 623 O O . ALA A 1 83 ? -9.960 -6.159 -7.850 1.00 86.12 83 ALA A O 1
ATOM 624 N N . ALA A 1 84 ? -7.922 -5.382 -8.372 1.00 86.50 84 ALA A N 1
ATOM 625 C CA . ALA A 1 84 ? -8.393 -4.315 -9.255 1.00 86.50 84 ALA A CA 1
ATOM 626 C C . ALA A 1 84 ? -9.183 -4.833 -10.469 1.00 86.50 84 ALA A C 1
ATOM 628 O O . ALA A 1 84 ? -10.110 -4.160 -10.923 1.00 86.50 84 ALA A O 1
ATOM 629 N N . GLU A 1 85 ? -8.860 -6.020 -10.990 1.00 86.88 85 GLU A N 1
ATOM 630 C CA . GLU A 1 85 ? -9.627 -6.656 -12.070 1.00 86.88 85 GLU A CA 1
ATOM 631 C C . GLU A 1 85 ? -11.081 -6.915 -11.656 1.00 86.88 85 GLU A C 1
ATOM 633 O O . GLU A 1 85 ? -12.001 -6.630 -12.427 1.00 86.88 85 GLU A O 1
ATOM 638 N N . ARG A 1 86 ? -11.295 -7.373 -10.417 1.00 83.50 86 ARG A N 1
ATOM 639 C CA . ARG A 1 86 ? -12.621 -7.678 -9.869 1.00 83.50 86 ARG A CA 1
ATOM 640 C C . ARG A 1 86 ? -13.346 -6.444 -9.342 1.00 83.50 86 ARG A C 1
ATOM 642 O O . ARG A 1 86 ? -14.515 -6.238 -9.657 1.00 83.50 86 ARG A O 1
ATOM 649 N N . THR A 1 87 ? -12.678 -5.623 -8.534 1.00 84.38 87 THR A N 1
ATOM 650 C CA . THR A 1 87 ? -13.308 -4.468 -7.873 1.00 84.38 87 THR A CA 1
ATOM 651 C C . THR A 1 87 ? -13.404 -3.248 -8.781 1.00 84.38 87 THR A C 1
ATOM 653 O O . THR A 1 87 ? -14.168 -2.326 -8.485 1.00 84.38 87 THR A O 1
ATOM 656 N N . ARG A 1 88 ? -12.635 -3.223 -9.882 1.00 86.75 88 ARG A N 1
ATOM 657 C CA . ARG A 1 88 ? -12.499 -2.085 -10.807 1.00 86.75 88 ARG A CA 1
ATOM 658 C C . ARG A 1 88 ? -12.004 -0.811 -10.113 1.00 86.75 88 ARG A C 1
ATOM 660 O O . ARG A 1 88 ? -12.265 0.297 -10.582 1.00 86.75 88 ARG A O 1
ATOM 667 N N . ARG A 1 89 ? -11.298 -0.957 -8.988 1.00 88.00 89 ARG A N 1
ATOM 668 C CA . ARG A 1 89 ? -10.769 0.133 -8.157 1.00 88.00 89 ARG A CA 1
ATOM 669 C C . ARG A 1 89 ? -9.262 -0.009 -7.970 1.00 88.00 89 ARG A C 1
ATOM 671 O O . ARG A 1 89 ? -8.678 -1.058 -8.215 1.00 88.00 89 ARG A O 1
ATOM 678 N N . ASN A 1 90 ? -8.623 1.075 -7.538 1.00 88.44 90 ASN A N 1
ATOM 679 C CA . ASN A 1 90 ? -7.225 1.039 -7.126 1.00 88.44 90 ASN A CA 1
ATOM 680 C C . ASN A 1 90 ? -7.124 0.496 -5.692 1.00 88.44 90 ASN A C 1
ATOM 682 O O . ASN A 1 90 ? -7.436 1.203 -4.735 1.00 88.44 90 ASN A O 1
ATOM 686 N N . GLU A 1 91 ? -6.654 -0.742 -5.562 1.00 91.19 91 GLU A N 1
ATOM 687 C CA . GLU A 1 91 ? -6.609 -1.469 -4.289 1.00 91.19 91 GLU A CA 1
ATOM 688 C C . GLU A 1 91 ? -5.297 -1.304 -3.506 1.00 91.19 91 GLU A C 1
ATOM 690 O O . GLU A 1 91 ? -5.181 -1.763 -2.367 1.00 91.19 91 GLU A O 1
ATOM 695 N N . TYR A 1 92 ? -4.310 -0.589 -4.059 1.00 92.81 92 TYR A N 1
ATOM 696 C CA . TYR A 1 92 ? -3.028 -0.373 -3.379 1.00 92.81 92 TYR A CA 1
ATOM 697 C C . TYR A 1 92 ? -3.206 0.307 -2.015 1.00 92.81 92 TYR A C 1
ATOM 699 O O . TYR A 1 92 ? -2.546 -0.070 -1.050 1.00 92.81 92 TYR A O 1
ATOM 707 N N . GLY A 1 93 ? -4.128 1.270 -1.906 1.00 91.25 93 GLY A N 1
ATOM 708 C CA . GLY A 1 93 ? -4.405 1.960 -0.643 1.00 91.25 93 GLY A CA 1
ATOM 709 C C . GLY A 1 93 ? -4.901 1.019 0.459 1.00 91.25 93 GLY A C 1
ATOM 710 O O . GLY A 1 93 ? -4.415 1.088 1.588 1.00 91.25 93 GLY A O 1
ATOM 711 N N . GLY A 1 94 ? -5.815 0.101 0.124 1.00 90.75 94 GLY A N 1
ATOM 712 C CA . GLY A 1 94 ? -6.321 -0.906 1.060 1.00 90.75 94 GLY A CA 1
ATOM 713 C C . GLY A 1 94 ? -5.222 -1.862 1.521 1.00 90.75 94 GLY A C 1
ATOM 714 O O . GLY A 1 94 ? -5.090 -2.124 2.718 1.00 90.75 94 GLY A O 1
ATOM 715 N N . ILE A 1 95 ? -4.371 -2.296 0.589 1.00 92.88 95 ILE A N 1
ATOM 716 C CA . ILE A 1 95 ? -3.226 -3.163 0.883 1.00 92.88 95 ILE A CA 1
ATOM 717 C C . ILE A 1 95 ? -2.231 -2.474 1.821 1.00 92.88 95 ILE A C 1
ATOM 719 O O . ILE A 1 95 ? -1.860 -3.045 2.845 1.00 92.88 95 ILE A O 1
ATOM 723 N N . TYR A 1 96 ? -1.814 -1.240 1.521 1.00 94.25 96 TYR A N 1
ATOM 724 C CA . TYR A 1 96 ? -0.861 -0.511 2.364 1.00 94.25 96 TYR A CA 1
ATOM 725 C C . TYR A 1 96 ? -1.404 -0.272 3.772 1.00 94.25 96 TYR A C 1
ATOM 727 O O . TYR A 1 96 ? -0.677 -0.434 4.754 1.00 94.25 96 TYR A O 1
ATOM 735 N N . LEU A 1 97 ? -2.690 0.070 3.880 1.00 91.06 97 LEU A N 1
ATOM 736 C CA . LEU A 1 97 ? -3.344 0.239 5.170 1.00 91.06 97 LEU A CA 1
ATOM 737 C C . LEU A 1 97 ? -3.374 -1.076 5.958 1.00 91.06 97 LEU A C 1
ATOM 739 O O . LEU A 1 97 ? -3.095 -1.074 7.156 1.00 91.06 97 LEU A O 1
ATOM 743 N N . GLY A 1 98 ? -3.679 -2.196 5.300 1.00 91.00 98 GLY A N 1
ATOM 744 C CA . GLY A 1 98 ? -3.669 -3.519 5.921 1.00 91.00 98 GLY A CA 1
ATOM 745 C C . GL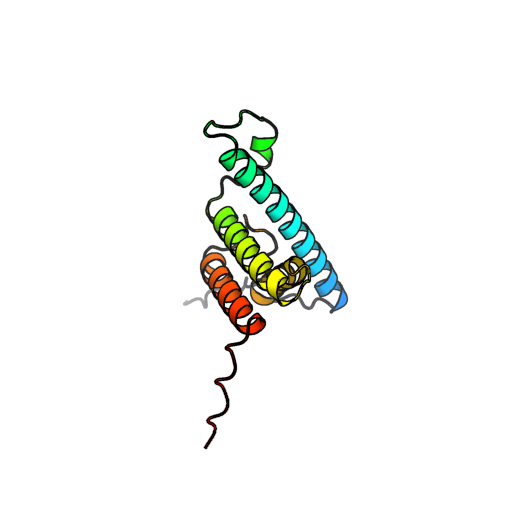Y A 1 98 ? -2.279 -3.937 6.404 1.00 91.00 98 GLY A C 1
ATOM 746 O O . GLY A 1 98 ? -2.134 -4.341 7.557 1.00 91.00 98 GLY A O 1
ATOM 747 N N . LEU A 1 99 ? -1.239 -3.732 5.587 1.00 91.50 99 LEU A N 1
ATOM 748 C CA . LEU A 1 99 ? 0.157 -3.986 5.969 1.00 91.50 99 LEU A CA 1
ATOM 749 C C . LEU A 1 99 ? 0.572 -3.186 7.213 1.00 91.50 99 LEU A C 1
ATOM 751 O O . LEU A 1 99 ? 1.232 -3.715 8.112 1.00 91.50 99 LEU A O 1
ATOM 755 N N . PHE A 1 100 ? 0.151 -1.924 7.307 1.00 90.12 100 PHE A N 1
ATOM 756 C CA . PHE A 1 100 ? 0.415 -1.107 8.486 1.00 90.12 100 PHE A CA 1
ATOM 757 C C . PHE A 1 100 ? -0.391 -1.569 9.712 1.00 90.12 100 PHE A C 1
ATOM 759 O O . PHE A 1 100 ? 0.167 -1.707 10.798 1.00 90.12 100 PHE A O 1
ATOM 766 N N . ARG A 1 101 ? -1.691 -1.842 9.568 1.00 88.50 101 ARG A N 1
ATOM 767 C CA . ARG A 1 101 ? -2.557 -2.200 10.707 1.00 88.50 101 ARG A CA 1
ATOM 768 C C . ARG A 1 101 ? -2.251 -3.580 11.280 1.00 88.50 101 ARG A C 1
ATOM 770 O O . ARG A 1 101 ? -2.251 -3.736 12.496 1.00 88.50 101 ARG A O 1
ATOM 777 N N . GLN A 1 102 ? -1.997 -4.556 10.415 1.00 87.31 102 GLN A N 1
ATOM 778 C CA . GLN A 1 102 ? -1.788 -5.943 10.818 1.00 87.31 102 GLN A CA 1
ATOM 779 C C . GLN A 1 102 ? -0.345 -6.195 11.261 1.00 87.31 102 GLN A C 1
ATOM 781 O O . GLN A 1 102 ? -0.109 -6.902 12.237 1.00 87.31 102 GLN A O 1
ATOM 786 N N . PHE A 1 103 ? 0.621 -5.586 10.568 1.00 88.25 103 PHE A N 1
ATOM 787 C CA . PHE A 1 103 ? 2.039 -5.912 10.727 1.00 88.25 103 PHE A CA 1
ATOM 788 C C . PHE A 1 103 ? 2.908 -4.705 11.090 1.00 88.25 103 PHE A C 1
ATOM 790 O O . PHE A 1 103 ? 4.122 -4.846 11.217 1.00 88.25 103 PHE A O 1
ATOM 797 N N . SER A 1 104 ? 2.344 -3.502 11.233 1.00 88.19 104 SER A N 1
ATOM 798 C CA . SER A 1 104 ? 3.111 -2.261 11.445 1.00 88.19 104 SER A CA 1
ATOM 799 C C . SER A 1 104 ? 4.240 -2.082 10.425 1.00 88.19 104 SER A C 1
ATOM 801 O O . SER A 1 104 ? 5.316 -1.581 10.752 1.00 88.19 104 SER A O 1
ATOM 803 N N . ILE A 1 105 ? 4.014 -2.537 9.189 1.00 89.25 105 ILE A N 1
ATOM 804 C CA . ILE A 1 105 ? 4.959 -2.373 8.089 1.00 89.25 105 ILE A CA 1
ATOM 805 C C . ILE A 1 105 ? 4.744 -0.982 7.507 1.00 89.25 105 ILE A C 1
ATOM 807 O O . ILE A 1 105 ? 3.683 -0.677 6.975 1.00 89.25 105 ILE A O 1
ATOM 811 N N . SER A 1 106 ? 5.762 -0.134 7.615 1.00 88.00 106 SER A N 1
ATOM 812 C CA . SER A 1 106 ? 5.783 1.218 7.038 1.00 88.00 106 SER A CA 1
ATOM 813 C C . SER A 1 106 ? 6.841 1.383 5.948 1.00 88.00 106 SER A C 1
ATOM 815 O O . SER A 1 106 ? 6.894 2.407 5.276 1.00 88.00 106 SER A O 1
ATOM 817 N N . SER A 1 107 ? 7.701 0.380 5.766 1.00 85.12 107 SER A N 1
ATOM 818 C CA . SER A 1 107 ? 8.801 0.391 4.810 1.00 85.12 107 SER A CA 1
ATOM 819 C C . SER A 1 107 ? 9.206 -1.038 4.485 1.00 85.12 107 SER A C 1
ATOM 821 O O . SER A 1 107 ? 9.566 -1.784 5.391 1.00 85.12 107 SER A O 1
ATOM 823 N N . TYR A 1 108 ? 9.220 -1.393 3.198 1.00 85.00 108 TYR A N 1
ATOM 824 C CA . TYR A 1 108 ? 9.648 -2.722 2.752 1.00 85.00 108 TYR A CA 1
ATOM 825 C C . TYR A 1 108 ? 11.054 -3.095 3.255 1.00 85.00 108 TYR A C 1
ATOM 827 O O . TYR A 1 108 ? 11.216 -4.166 3.828 1.00 85.00 108 TYR A O 1
ATOM 835 N N . ARG A 1 109 ? 12.026 -2.174 3.162 1.00 81.94 109 ARG A N 1
ATOM 836 C CA . ARG A 1 109 ? 13.433 -2.391 3.564 1.00 81.94 109 ARG A CA 1
ATOM 837 C C . ARG A 1 109 ? 13.619 -2.611 5.069 1.00 81.94 109 ARG A C 1
ATOM 839 O O . ARG A 1 109 ? 14.581 -3.226 5.504 1.00 81.94 109 ARG A O 1
ATOM 846 N N . ARG A 1 110 ? 12.739 -2.041 5.894 1.00 80.94 110 ARG A N 1
ATOM 847 C CA . ARG A 1 110 ? 12.845 -2.121 7.362 1.00 80.94 110 ARG A CA 1
ATOM 848 C C . ARG A 1 110 ? 11.896 -3.156 7.955 1.00 80.94 110 ARG A C 1
ATOM 850 O O . ARG A 1 110 ? 11.658 -3.135 9.161 1.00 80.94 110 ARG A O 1
ATOM 857 N N . THR A 1 111 ? 11.328 -4.022 7.120 1.00 80.88 111 THR A N 1
ATOM 858 C CA . THR A 1 111 ? 10.403 -5.050 7.584 1.00 80.88 111 THR A CA 1
ATOM 859 C C . THR A 1 111 ? 11.177 -6.108 8.370 1.00 80.88 111 THR A C 1
ATOM 861 O O . THR A 1 111 ? 12.130 -6.672 7.836 1.00 80.88 111 THR A O 1
ATOM 864 N N . PRO A 1 112 ? 10.791 -6.413 9.621 1.00 78.94 112 PRO A N 1
ATOM 865 C CA . PRO A 1 112 ? 11.388 -7.518 10.359 1.00 78.94 112 PRO A CA 1
ATOM 866 C C . PRO A 1 112 ? 11.232 -8.846 9.594 1.00 78.94 112 PRO A C 1
ATOM 868 O O . PRO A 1 112 ? 10.137 -9.096 9.080 1.00 78.94 112 PRO A O 1
ATOM 871 N N . PRO A 1 113 ? 12.248 -9.731 9.569 1.00 75.75 113 PRO A N 1
ATOM 872 C CA . PRO A 1 113 ? 12.198 -10.995 8.826 1.00 75.75 113 PRO A CA 1
ATOM 873 C C . PRO A 1 113 ? 10.971 -11.860 9.136 1.00 75.75 113 PRO A C 1
ATOM 875 O O . PRO A 1 113 ? 10.347 -12.376 8.217 1.00 75.75 113 PRO A O 1
ATOM 878 N N . ALA A 1 114 ? 10.557 -11.943 10.405 1.00 79.38 114 ALA A N 1
ATOM 879 C CA . ALA A 1 114 ? 9.352 -12.679 10.799 1.00 79.38 114 ALA A CA 1
ATOM 880 C C . ALA A 1 114 ? 8.093 -12.187 10.056 1.00 79.38 114 ALA A C 1
ATOM 882 O O . ALA A 1 114 ? 7.325 -12.976 9.516 1.00 79.38 114 ALA A O 1
ATOM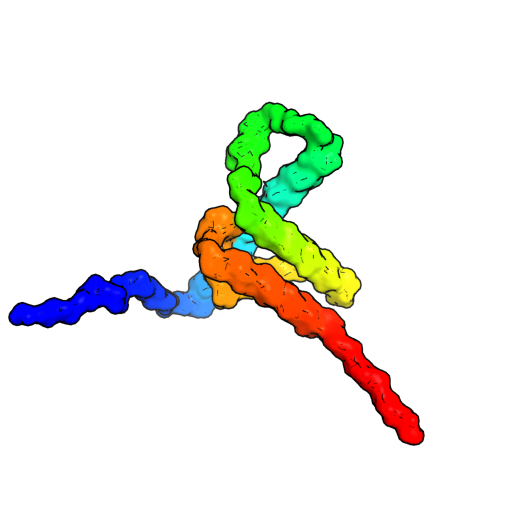 883 N N . ARG A 1 115 ? 7.935 -10.863 9.922 1.00 79.19 115 ARG A N 1
ATOM 884 C CA . ARG A 1 115 ? 6.778 -10.255 9.246 1.00 79.19 115 ARG A CA 1
ATOM 885 C C . ARG A 1 115 ? 6.835 -10.399 7.726 1.00 79.19 115 ARG A C 1
ATOM 887 O O . ARG A 1 115 ? 5.796 -10.344 7.078 1.00 79.19 115 ARG A O 1
ATOM 894 N N . LEU A 1 116 ? 8.026 -10.581 7.152 1.00 72.44 116 LEU A N 1
ATOM 895 C CA . LEU A 1 116 ? 8.202 -10.812 5.714 1.00 72.44 116 LEU A CA 1
ATOM 896 C C . LEU A 1 116 ? 7.705 -12.187 5.267 1.00 72.44 116 LEU A C 1
ATOM 898 O O . LEU A 1 116 ? 7.358 -12.329 4.099 1.00 72.44 116 LEU A O 1
ATOM 902 N N . HIS A 1 117 ? 7.644 -13.171 6.166 1.00 77.06 117 HIS A N 1
ATOM 903 C CA . HIS A 1 117 ? 7.034 -14.468 5.872 1.00 77.06 117 HIS A CA 1
ATOM 904 C C . HIS A 1 117 ? 5.506 -14.406 5.968 1.00 77.06 117 HIS A C 1
ATOM 906 O O . HIS A 1 117 ? 4.810 -14.873 5.073 1.00 77.06 117 HIS A O 1
ATOM 912 N N . GLU A 1 118 ? 4.984 -13.747 7.002 1.00 85.75 118 GLU A N 1
ATOM 913 C CA . GLU A 1 118 ? 3.542 -13.690 7.262 1.00 85.75 118 GLU A CA 1
ATOM 914 C C . GLU A 1 118 ? 2.786 -12.728 6.327 1.00 85.75 118 GLU A C 1
ATOM 916 O O . GLU A 1 118 ? 1.634 -12.978 5.966 1.00 85.75 118 GLU A O 1
ATOM 921 N N . ALA A 1 119 ? 3.406 -11.614 5.919 1.00 87.62 119 ALA A N 1
ATOM 922 C CA . ALA A 1 119 ? 2.732 -10.597 5.112 1.00 87.62 119 ALA A CA 1
ATOM 923 C C . ALA A 1 119 ? 2.319 -11.099 3.711 1.00 87.62 119 ALA A C 1
ATOM 925 O O . ALA A 1 119 ? 1.176 -10.848 3.326 1.00 87.62 119 ALA A O 1
ATOM 926 N N . PRO A 1 120 ? 3.159 -11.824 2.944 1.00 86.06 120 PRO A N 1
ATOM 927 C CA . PRO A 1 120 ? 2.744 -12.435 1.681 1.00 86.06 120 PRO A CA 1
ATOM 928 C C . PRO A 1 120 ? 1.599 -13.441 1.832 1.00 86.06 120 PRO A C 1
ATOM 930 O O . PRO A 1 120 ? 0.683 -13.433 1.015 1.00 86.06 120 PRO A O 1
ATOM 933 N N . GLU A 1 121 ? 1.614 -14.267 2.879 1.00 88.56 121 GLU A N 1
ATOM 934 C CA . GLU A 1 121 ? 0.530 -15.221 3.153 1.00 88.56 121 GLU A CA 1
ATOM 935 C C . GLU A 1 121 ? -0.780 -14.505 3.493 1.00 88.56 121 GLU A C 1
ATOM 937 O O . GLU A 1 121 ? -1.858 -14.899 3.050 1.00 88.56 121 GLU A O 1
ATOM 942 N N . TRP A 1 122 ? -0.701 -13.417 4.260 1.00 91.00 122 TRP A N 1
ATOM 943 C CA . TRP A 1 122 ? -1.855 -12.568 4.532 1.00 91.00 122 TRP A CA 1
ATOM 944 C C . TRP A 1 122 ? -2.387 -11.883 3.270 1.00 91.00 122 TRP A C 1
ATOM 946 O O . TRP A 1 122 ? -3.599 -11.853 3.081 1.00 91.00 122 TRP A O 1
ATOM 956 N N . LEU A 1 123 ? -1.512 -11.384 2.390 1.00 89.75 123 LEU A N 1
ATOM 957 C CA . LEU A 1 123 ? -1.912 -10.791 1.109 1.00 89.75 123 LEU A CA 1
ATOM 958 C C . LEU A 1 123 ? -2.646 -11.805 0.221 1.00 89.75 123 LEU A C 1
ATOM 960 O O . LEU A 1 123 ? -3.608 -11.448 -0.456 1.00 89.75 123 LEU A O 1
ATOM 964 N N . GLU A 1 124 ? -2.208 -13.061 0.239 1.00 86.81 124 GLU A N 1
ATOM 965 C CA . GLU A 1 124 ? -2.836 -14.141 -0.518 1.00 86.81 124 GLU A CA 1
ATOM 966 C C . GLU A 1 124 ? -4.221 -14.500 0.036 1.00 86.81 124 GLU A C 1
ATOM 968 O O . GLU A 1 124 ? -5.183 -14.600 -0.722 1.00 86.81 124 GLU A O 1
ATOM 973 N N . ARG A 1 125 ? -4.365 -14.591 1.363 1.00 86.81 125 ARG A N 1
ATOM 974 C CA . ARG A 1 125 ? -5.680 -14.783 1.999 1.00 86.81 125 ARG A CA 1
ATOM 975 C C . ARG A 1 125 ? -6.622 -13.612 1.742 1.00 86.81 125 ARG A C 1
ATOM 977 O O . ARG A 1 125 ? -7.754 -13.826 1.337 1.00 86.81 125 ARG A O 1
ATOM 984 N N . TRP A 1 126 ? -6.132 -12.381 1.886 1.00 83.94 126 TRP A N 1
ATOM 985 C CA . TRP A 1 126 ? -6.905 -11.173 1.594 1.00 83.94 126 TRP A CA 1
ATOM 986 C C . TRP A 1 126 ? -7.381 -11.134 0.136 1.00 83.94 126 TRP A C 1
ATOM 988 O O . TRP A 1 126 ? -8.513 -10.741 -0.140 1.00 83.94 126 TRP A O 1
ATOM 998 N N . ARG A 1 127 ? -6.541 -11.595 -0.802 1.00 79.88 127 ARG A N 1
ATOM 9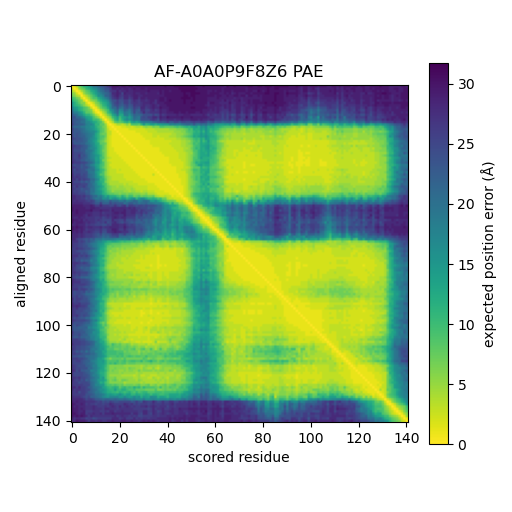99 C CA . ARG A 1 127 ? -6.943 -11.803 -2.195 1.00 79.88 127 ARG A CA 1
ATOM 1000 C C . ARG A 1 127 ? -8.082 -12.818 -2.293 1.00 79.88 127 ARG A C 1
ATOM 1002 O O . ARG A 1 127 ? -9.057 -12.529 -2.973 1.00 79.88 127 ARG A O 1
ATOM 1009 N N . GLY A 1 128 ? -7.970 -13.970 -1.630 1.00 79.25 128 GLY A N 1
ATOM 1010 C CA . GLY A 1 128 ? -9.027 -14.987 -1.582 1.00 79.25 128 GLY A CA 1
ATOM 1011 C C . GLY A 1 128 ? -10.359 -14.427 -1.076 1.00 79.25 128 GLY A C 1
ATOM 1012 O O . GLY A 1 128 ? -11.374 -14.556 -1.758 1.00 79.25 128 GLY A O 1
ATOM 1013 N N . ASP A 1 129 ? -10.330 -13.705 0.045 1.00 80.12 129 ASP A N 1
ATOM 1014 C CA . ASP A 1 129 ? -11.514 -13.087 0.655 1.00 80.12 129 ASP A CA 1
ATOM 1015 C C . ASP A 1 129 ? -12.183 -12.066 -0.282 1.00 80.12 129 ASP A C 1
ATOM 1017 O O . ASP A 1 129 ? -13.406 -12.030 -0.410 1.00 80.12 129 ASP A O 1
ATOM 1021 N N . LEU A 1 130 ? -11.390 -11.244 -0.982 1.00 72.31 130 LEU A N 1
ATOM 1022 C CA . LEU A 1 130 ? -11.914 -10.292 -1.967 1.00 72.31 130 LEU A CA 1
ATOM 1023 C C . LEU A 1 130 ? -12.469 -10.966 -3.222 1.00 72.31 130 LEU A C 1
ATOM 1025 O O . LEU A 1 130 ? -13.428 -10.469 -3.826 1.00 72.31 130 LEU A O 1
ATOM 1029 N N . MET A 1 131 ? -11.843 -12.062 -3.647 1.00 70.38 131 MET A N 1
ATOM 1030 C CA . MET A 1 131 ? -12.250 -12.803 -4.834 1.00 70.38 131 MET A CA 1
ATOM 1031 C C . MET A 1 131 ? -13.505 -13.637 -4.583 1.00 70.38 131 MET A C 1
ATOM 1033 O O . MET A 1 131 ? -14.259 -13.826 -5.535 1.00 70.38 131 MET A O 1
ATOM 1037 N N . GLY A 1 132 ? -13.772 -14.028 -3.331 1.00 65.88 132 GLY A N 1
ATOM 1038 C CA . GLY A 1 132 ? -14.849 -14.936 -2.946 1.00 65.88 132 GLY A CA 1
ATOM 1039 C C . GLY A 1 132 ? -14.655 -16.312 -3.584 1.00 65.88 132 GLY A C 1
ATOM 1040 O O . GLY A 1 132 ? -14.512 -16.423 -4.802 1.00 65.88 132 GLY A O 1
ATOM 1041 N N . GLU A 1 133 ? -14.674 -17.388 -2.801 1.00 59.75 133 GLU A N 1
ATOM 1042 C CA . GLU A 1 133 ? -14.976 -18.682 -3.418 1.00 59.75 133 GLU A CA 1
ATOM 1043 C C . GLU A 1 133 ? -16.339 -18.549 -4.116 1.00 59.75 133 GLU A C 1
ATOM 1045 O O . GLU A 1 133 ? -17.263 -17.985 -3.519 1.00 59.75 133 GLU A O 1
ATOM 1050 N N . PRO A 1 134 ? -16.472 -18.958 -5.394 1.00 51.41 134 PRO A N 1
ATOM 1051 C CA . PRO A 1 134 ? -17.779 -18.991 -6.023 1.00 51.41 134 PRO A CA 1
ATOM 1052 C C . PRO A 1 134 ? -18.669 -19.865 -5.143 1.00 51.41 134 PRO A C 1
ATOM 1054 O O . PRO A 1 134 ? -18.325 -21.018 -4.882 1.00 51.41 134 PRO A O 1
ATOM 1057 N N . GLU A 1 135 ? -19.774 -19.300 -4.651 1.00 50.38 135 GLU A N 1
ATOM 1058 C CA . GLU A 1 135 ? -20.815 -20.075 -3.985 1.00 50.38 135 GLU A CA 1
ATOM 1059 C C . GLU A 1 135 ? -21.131 -21.266 -4.903 1.00 50.38 135 GLU A C 1
ATOM 1061 O O . GLU A 1 135 ? -21.384 -21.038 -6.098 1.00 50.38 135 GLU A O 1
ATOM 1066 N N . PRO A 1 136 ? -20.994 -22.521 -4.423 1.00 61.59 136 PRO A N 1
ATOM 1067 C CA . PRO A 1 136 ? -21.280 -23.673 -5.258 1.00 61.59 136 PRO A CA 1
ATOM 1068 C C . PRO A 1 136 ? -22.697 -23.492 -5.808 1.00 61.59 136 PRO A C 1
ATOM 1070 O O . PRO A 1 136 ? -23.577 -23.062 -5.055 1.00 61.59 136 PRO A O 1
ATOM 1073 N N . PRO A 1 137 ? -22.912 -23.718 -7.120 1.00 62.59 137 PRO A N 1
ATOM 1074 C CA . PRO A 1 137 ? -24.231 -23.547 -7.708 1.00 62.59 137 PRO A CA 1
ATOM 1075 C C . PRO A 1 137 ? -25.235 -24.324 -6.854 1.00 62.59 137 PRO A C 1
ATOM 1077 O O . PRO A 1 137 ? -24.905 -25.440 -6.448 1.00 62.59 137 PRO A O 1
ATOM 1080 N N . PRO A 1 138 ? -26.405 -23.738 -6.532 1.00 63.69 138 PRO A N 1
ATOM 1081 C CA . PRO A 1 138 ? -27.378 -24.415 -5.692 1.00 63.69 138 PRO A CA 1
ATOM 1082 C C . PRO A 1 138 ? -27.660 -25.777 -6.314 1.00 63.69 138 PRO A C 1
ATOM 1084 O O . PRO A 1 138 ? -27.931 -25.844 -7.517 1.00 63.69 138 PRO A O 1
ATOM 1087 N N . ASP A 1 139 ? -27.542 -26.837 -5.513 1.00 70.69 139 ASP A N 1
ATOM 1088 C CA . ASP A 1 139 ? -27.938 -28.174 -5.930 1.00 70.69 139 ASP A CA 1
ATOM 1089 C C . ASP A 1 139 ? -29.403 -28.079 -6.366 1.00 70.69 139 ASP A C 1
ATOM 1091 O O . ASP A 1 139 ? -30.305 -27.839 -5.562 1.00 70.69 139 ASP A O 1
ATOM 1095 N N . ILE A 1 140 ? -29.622 -28.134 -7.679 1.00 59.44 140 ILE A N 1
ATOM 1096 C CA . ILE A 1 140 ? -30.957 -28.136 -8.257 1.00 59.44 140 ILE A CA 1
ATOM 1097 C C . ILE A 1 140 ? -31.467 -29.564 -8.051 1.00 59.44 140 ILE A C 1
ATOM 1099 O O . ILE A 1 140 ? -31.057 -30.463 -8.787 1.00 59.44 140 ILE A O 1
ATOM 1103 N N . GLU A 1 141 ? -32.271 -29.769 -7.004 1.00 53.53 141 GLU A N 1
ATOM 1104 C CA . GLU A 1 141 ? -33.041 -31.007 -6.786 1.00 53.53 141 GLU A CA 1
ATOM 1105 C C . GLU A 1 141 ? -34.095 -31.232 -7.881 1.00 53.53 141 GLU A C 1
ATOM 1107 O O . GLU A 1 141 ? -34.742 -30.246 -8.317 1.00 53.53 141 GLU A O 1
#

Foldseek 3Di:
DDDPDPPVPPPPDPPPDDPVVLVVVLVLLLVQLVVLLVLLVVVVVVVVVDVDDDPPPVNVVNVCPPVLLNVLSVLLVVLQVLLCVVVVDRCSSVLSSCCCVVQVRSHSRPRDPVSSVVSSVVSVVVSPVSVDDPPPPPPPD

pLDDT: mean 76.08, std 16.97, range [37.84, 94.88]

Radius of gyration: 19.82 Å; Cα contacts (8 Å, |Δi|>4): 94; chains: 1; bounding box: 58×42×66 Å

Solvent-accessible surface area (backbone atoms only — not comparable to full-atom values): 8548 Å² total; per-residue (Å²): 144,82,80,81,74,92,67,88,69,81,70,78,67,82,69,91,62,52,76,67,55,51,52,50,54,48,51,54,23,33,54,43,38,52,52,50,45,54,48,47,51,51,50,53,51,51,54,73,74,32,99,53,88,80,84,53,75,71,46,68,83,59,57,70,89,38,73,66,30,49,51,51,45,52,48,51,51,55,41,29,51,58,47,20,71,76,70,72,46,86,40,57,64,60,52,39,49,45,41,31,72,78,66,67,42,42,39,62,84,75,49,55,71,74,54,64,61,51,49,56,56,48,48,51,50,52,42,47,66,73,66,45,79,76,76,74,76,77,84,81,125

Organism: NCBI:txid186479

Sequence (141 aa):
PQGFGTEAELLPERLSLSPAEQGYYAALAMATLARHQMLIERQLNARGLHDTPSPDPYAAAGAIDDPQAELLARAVRRVALAAAERTRRNEYGGIYLGLFRQFSISSYRRTPPARLHEAPEWLERWRGDLMGEPEPPPDIE

Secondary structure (DSSP, 8-state):
-----TTS--S-------HHHHHHHHHHHHHHHHHHHHHHHHHHHHHHH-SS----TTTTTT----HHHHHHHHHHHHHHHHHHHHH-S--HHHHHHHHHHHH----GGG--HHHHHHHHHHHHHHHHHHH-PPPPPP---